Protein AF-A0A950LTI0-F1 (afdb_monomer_lite)

Foldseek 3Di:
DDKDFLVRVLVVQCPDPVLVPDDPVVSVVVSVVSSCCCCVPVVRMDDDDDDDDDDDDDDD

Secondary structure (DSSP, 8-state):
-EEEEHHHHHHHHTTSHHHHTS-HHHHHHHHHHHHHHHHHHHTTEEEE------------

Radius of gyration: 15.33 Å; chains: 1; bounding box: 49×16×28 Å

Sequence (60 aa):
MAGYDTESYSGLVQTHSDHLLLPPPQCERLVEAVRDAITRLGGGRLEYRYRTVLLYAHVQ

Structure (mmCIF, N/CA/C/O backbone):
data_AF-A0A950LTI0-F1
#
_entry.id   AF-A0A950LTI0-F1
#
loop_
_atom_site.group_PDB
_atom_site.id
_atom_site.type_symbol
_atom_site.label_atom_id
_atom_site.label_alt_id
_atom_site.label_comp_id
_atom_site.label_asym_id
_atom_site.label_entity_id
_atom_site.label_seq_id
_atom_site.pdbx_PDB_ins_code
_atom_site.Cartn_x
_atom_site.Cartn_y
_atom_site.Cartn_z
_atom_site.occupancy
_atom_site.B_iso_or_equiv
_atom_site.auth_seq_id
_atom_site.auth_comp_id
_atom_site.auth_asym_id
_atom_site.auth_atom_id
_atom_site.pdbx_PDB_model_num
ATOM 1 N N . MET A 1 1 ? -8.144 5.210 -13.141 1.00 77.25 1 MET A N 1
ATOM 2 C CA . MET A 1 1 ? -7.062 4.359 -12.599 1.00 77.25 1 MET A CA 1
ATOM 3 C C . MET A 1 1 ? -6.472 5.087 -11.411 1.00 77.25 1 MET A C 1
ATOM 5 O O . MET A 1 1 ? -6.473 6.311 -11.442 1.00 77.25 1 MET A O 1
ATOM 9 N N . ALA A 1 2 ? -6.061 4.369 -10.369 1.00 89.50 2 ALA A N 1
ATOM 10 C CA . ALA A 1 2 ? -5.273 4.948 -9.284 1.00 89.50 2 ALA A CA 1
ATOM 11 C C . ALA A 1 2 ? -3.789 4.733 -9.602 1.00 89.50 2 ALA A C 1
ATOM 13 O O . ALA A 1 2 ? -3.445 3.713 -10.207 1.00 89.50 2 ALA A O 1
ATOM 14 N N . GLY A 1 3 ? -2.947 5.697 -9.233 1.00 94.56 3 GLY A N 1
ATOM 15 C CA . GLY A 1 3 ? -1.519 5.683 -9.523 1.00 94.56 3 GLY A CA 1
ATOM 16 C C . GLY A 1 3 ? -0.718 6.253 -8.361 1.00 94.56 3 GLY A C 1
ATOM 17 O O . GLY A 1 3 ? -1.132 7.247 -7.768 1.00 94.56 3 GLY A O 1
ATOM 18 N N . TYR A 1 4 ? 0.410 5.621 -8.057 1.00 97.19 4 TYR A N 1
ATOM 19 C CA . TYR A 1 4 ? 1.332 6.032 -7.001 1.00 97.19 4 TYR A CA 1
ATOM 20 C C . TYR A 1 4 ? 2.776 5.858 -7.467 1.00 97.19 4 TYR A C 1
ATOM 22 O O . TYR A 1 4 ? 3.080 4.935 -8.229 1.00 97.19 4 TYR A O 1
ATOM 30 N N . ASP A 1 5 ? 3.667 6.718 -6.985 1.00 97.38 5 ASP A N 1
ATOM 31 C CA . ASP A 1 5 ? 5.098 6.419 -6.971 1.00 97.38 5 ASP A CA 1
ATOM 32 C C . ASP A 1 5 ? 5.451 5.489 -5.796 1.00 97.38 5 ASP A C 1
ATOM 34 O O . ASP A 1 5 ? 4.626 5.206 -4.915 1.00 97.38 5 ASP A O 1
ATOM 38 N N . THR A 1 6 ? 6.685 4.983 -5.808 1.00 97.44 6 THR A N 1
ATOM 39 C CA . THR A 1 6 ? 7.199 4.076 -4.777 1.00 97.44 6 THR A CA 1
ATOM 40 C C . THR A 1 6 ? 7.041 4.641 -3.363 1.00 97.44 6 THR A C 1
ATOM 42 O O . THR A 1 6 ? 6.582 3.921 -2.476 1.00 97.44 6 THR A O 1
ATOM 45 N N . GLU A 1 7 ? 7.398 5.908 -3.130 1.00 96.69 7 GLU A N 1
ATOM 46 C CA . GLU A 1 7 ? 7.360 6.492 -1.784 1.00 96.69 7 GLU A CA 1
ATOM 47 C C . GLU A 1 7 ? 5.926 6.637 -1.283 1.00 96.69 7 GLU A C 1
ATOM 49 O O . GLU A 1 7 ? 5.600 6.135 -0.205 1.00 96.69 7 GLU A O 1
ATOM 54 N N . SER A 1 8 ? 5.051 7.219 -2.102 1.00 97.38 8 SER A N 1
ATOM 55 C CA . SER A 1 8 ? 3.645 7.447 -1.778 1.00 97.38 8 SER A CA 1
ATOM 56 C C . SER A 1 8 ? 2.924 6.140 -1.455 1.00 97.38 8 SER A C 1
ATOM 58 O O . SER A 1 8 ? 2.196 6.065 -0.463 1.00 97.38 8 SER A O 1
ATOM 60 N N . TYR A 1 9 ? 3.143 5.082 -2.246 1.00 97.12 9 TYR A N 1
ATOM 61 C CA . TYR A 1 9 ? 2.508 3.792 -1.976 1.00 97.12 9 TYR A CA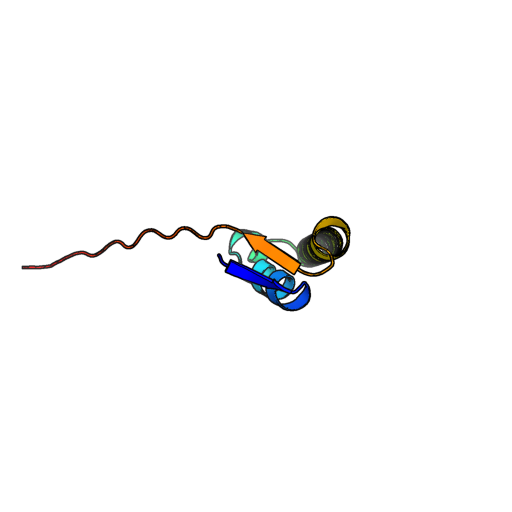 1
ATOM 62 C C . TYR A 1 9 ? 3.111 3.088 -0.757 1.00 97.12 9 TYR A C 1
ATOM 64 O O . TYR A 1 9 ? 2.379 2.504 0.038 1.00 97.12 9 TYR A O 1
ATOM 72 N N . SER A 1 10 ? 4.432 3.167 -0.566 1.00 96.12 10 SER A N 1
ATOM 73 C CA . SER A 1 10 ? 5.085 2.590 0.616 1.00 96.12 10 SER A CA 1
ATOM 74 C C . SER A 1 10 ? 4.636 3.261 1.923 1.00 96.12 10 SER A C 1
ATOM 76 O O . SER A 1 10 ? 4.506 2.592 2.947 1.00 96.12 10 SER A O 1
ATOM 78 N N . GLY A 1 11 ? 4.323 4.561 1.885 1.00 96.00 11 GLY A N 1
ATOM 79 C CA . GLY A 1 11 ? 3.682 5.276 2.988 1.00 96.00 11 GLY A CA 1
ATOM 80 C C . GLY A 1 11 ? 2.240 4.822 3.214 1.00 96.00 11 GLY A C 1
ATOM 81 O O . GLY A 1 11 ? 1.861 4.524 4.343 1.00 96.00 11 GLY A O 1
ATOM 82 N N . LEU A 1 12 ? 1.447 4.691 2.143 1.00 95.75 12 LEU A N 1
ATOM 83 C CA . LEU A 1 12 ? 0.064 4.205 2.226 1.00 95.75 12 LEU A CA 1
ATOM 84 C C . LEU A 1 12 ? -0.017 2.812 2.865 1.00 95.75 12 LEU A C 1
ATOM 86 O O . LEU A 1 12 ? -0.839 2.595 3.753 1.00 95.75 12 LEU A O 1
ATOM 90 N N . VAL A 1 13 ? 0.860 1.890 2.463 1.00 96.06 13 VAL A N 1
ATOM 91 C CA . VAL A 1 13 ? 0.916 0.517 2.990 1.00 96.06 13 VAL A CA 1
ATOM 92 C C . VAL A 1 13 ? 1.067 0.495 4.510 1.00 96.06 13 VAL A C 1
ATOM 94 O O . VAL A 1 13 ? 0.474 -0.359 5.159 1.00 96.06 13 VAL A O 1
ATOM 97 N N . GLN A 1 14 ? 1.773 1.453 5.106 1.00 95.62 14 GLN A N 1
ATOM 98 C CA . GLN A 1 14 ? 1.945 1.526 6.562 1.00 95.62 14 GLN A CA 1
ATOM 99 C C . GLN A 1 14 ? 0.670 1.943 7.313 1.00 95.62 14 GLN A C 1
ATOM 101 O O . GLN A 1 14 ? 0.608 1.805 8.530 1.00 95.62 14 GLN A O 1
ATOM 106 N N . THR A 1 15 ? -0.357 2.432 6.613 1.00 95.69 15 THR A N 1
ATOM 107 C CA . THR A 1 15 ? -1.642 2.827 7.217 1.00 95.69 15 THR A CA 1
ATOM 108 C C . THR A 1 15 ? -2.661 1.691 7.280 1.00 95.69 15 THR A C 1
ATOM 110 O O . THR A 1 15 ? -3.717 1.847 7.894 1.00 95.69 15 THR A O 1
ATOM 113 N N . HIS A 1 16 ? -2.380 0.549 6.645 1.00 96.31 16 HIS A N 1
ATOM 114 C CA . HIS A 1 16 ? -3.308 -0.574 6.634 1.00 96.31 16 HIS A CA 1
ATOM 115 C C . HIS A 1 16 ? -3.381 -1.226 8.017 1.00 96.31 16 HIS A C 1
ATOM 117 O O . HIS A 1 16 ? -2.365 -1.442 8.678 1.00 96.31 16 HIS A O 1
ATOM 123 N N . SER A 1 17 ? -4.597 -1.540 8.466 1.00 94.31 17 SER A N 1
ATOM 124 C CA . SER A 1 17 ? -4.847 -2.017 9.830 1.00 94.31 17 SER A CA 1
ATOM 125 C C . SER A 1 17 ? -4.109 -3.312 10.168 1.00 94.31 17 SER A C 1
ATOM 127 O O . SER A 1 17 ? -3.669 -3.489 11.296 1.00 94.31 17 SER A O 1
ATOM 129 N N . ASP A 1 18 ? -3.966 -4.214 9.201 1.00 94.50 18 ASP A N 1
ATOM 130 C CA . ASP A 1 18 ? -3.202 -5.455 9.333 1.00 94.50 18 ASP A CA 1
ATOM 131 C C . ASP A 1 18 ? -1.693 -5.200 9.447 1.00 94.50 18 ASP A C 1
ATOM 133 O O . ASP A 1 18 ? -1.016 -5.868 10.225 1.00 94.50 18 ASP A O 1
ATOM 137 N N . HIS A 1 19 ? -1.170 -4.198 8.742 1.00 95.75 19 HIS A N 1
ATOM 138 C CA . HIS A 1 19 ? 0.244 -3.829 8.809 1.00 95.75 19 HIS A CA 1
ATOM 139 C C . HIS A 1 19 ? 0.597 -3.059 10.087 1.00 95.75 19 HIS A C 1
ATOM 141 O O . HIS A 1 19 ? 1.674 -3.266 10.643 1.00 95.75 19 HIS A O 1
ATOM 147 N N . LEU A 1 20 ? -0.319 -2.231 10.602 1.00 93.50 20 LEU A N 1
ATOM 148 C CA . LEU A 1 20 ? -0.159 -1.533 11.885 1.00 93.50 20 LEU A CA 1
ATOM 149 C C . LEU A 1 20 ? -0.024 -2.492 13.078 1.00 93.50 20 LEU A C 1
ATOM 151 O O . LEU A 1 20 ? 0.549 -2.123 14.101 1.00 93.50 20 LEU A O 1
ATOM 155 N N . LEU A 1 21 ? -0.550 -3.715 12.960 1.00 95.75 21 LEU A N 1
ATOM 156 C CA . LEU A 1 21 ? -0.470 -4.744 14.000 1.00 95.75 21 LEU A CA 1
ATOM 157 C C . LEU A 1 21 ? 0.807 -5.595 13.916 1.00 95.75 21 LEU A C 1
ATOM 159 O O . LEU A 1 21 ? 1.047 -6.425 14.797 1.00 95.75 21 LEU A O 1
ATOM 163 N N . LEU A 1 22 ? 1.630 -5.417 12.879 1.00 96.62 22 LEU A N 1
ATOM 164 C CA . LEU A 1 22 ? 2.887 -6.145 12.748 1.00 96.62 22 LEU A CA 1
ATOM 165 C C . LEU A 1 22 ? 3.927 -5.634 13.759 1.00 96.62 22 LEU A C 1
ATOM 167 O O . LEU A 1 22 ? 4.036 -4.427 13.985 1.00 96.62 22 LEU A O 1
ATOM 171 N N . PRO A 1 23 ? 4.778 -6.518 14.314 1.00 97.31 23 PRO A N 1
ATOM 172 C CA . PRO A 1 23 ? 5.982 -6.086 15.013 1.00 97.31 23 PRO A CA 1
ATOM 173 C C . PRO A 1 23 ? 6.835 -5.172 14.111 1.00 97.31 23 PRO A C 1
ATOM 175 O O . PRO A 1 23 ? 6.970 -5.484 12.922 1.00 97.31 23 PRO A O 1
ATOM 178 N N . PRO A 1 24 ? 7.482 -4.113 14.641 1.00 95.38 24 PRO A N 1
ATOM 179 C CA . PRO A 1 24 ? 8.185 -3.125 13.814 1.00 95.38 24 PRO A CA 1
ATOM 180 C C . PRO A 1 24 ? 9.166 -3.723 12.789 1.00 95.38 24 PRO A C 1
ATOM 182 O O . PRO A 1 24 ? 9.042 -3.397 11.608 1.00 95.38 24 PRO A O 1
ATOM 185 N N . PRO A 1 25 ? 10.020 -4.712 13.139 1.00 97.56 25 PRO A N 1
ATOM 186 C CA . PRO A 1 25 ? 10.944 -5.304 12.168 1.00 97.56 25 PRO A CA 1
ATOM 187 C C . PRO A 1 25 ? 10.251 -6.056 11.024 1.00 97.56 25 PRO A C 1
ATOM 189 O O . PRO A 1 25 ? 10.850 -6.298 9.979 1.00 97.56 25 PRO A O 1
ATOM 192 N N . GLN A 1 26 ? 9.016 -6.522 11.230 1.00 97.50 26 GLN A N 1
ATOM 193 C CA . GLN A 1 26 ? 8.233 -7.182 10.185 1.00 97.50 26 GLN A CA 1
ATOM 194 C C . GLN A 1 26 ? 7.597 -6.153 9.250 1.00 97.50 26 GLN A C 1
ATOM 196 O O . GLN A 1 26 ? 7.629 -6.353 8.038 1.00 97.50 26 GLN A O 1
ATOM 201 N N . CYS A 1 27 ? 7.081 -5.051 9.804 1.00 96.81 27 CYS A N 1
ATOM 202 C CA . CYS A 1 27 ? 6.542 -3.940 9.023 1.00 96.81 27 CYS A CA 1
ATOM 203 C C . CYS A 1 27 ? 7.630 -3.307 8.140 1.00 96.81 27 CYS A C 1
ATOM 205 O O . CYS A 1 27 ? 7.422 -3.140 6.943 1.00 96.81 27 CYS A O 1
ATOM 207 N N . GLU A 1 28 ? 8.829 -3.080 8.682 1.00 96.88 28 GLU A N 1
ATOM 208 C CA . GLU A 1 28 ? 9.982 -2.577 7.920 1.00 96.88 28 GLU A CA 1
ATOM 209 C C . GLU A 1 28 ? 10.316 -3.479 6.722 1.00 96.88 28 GLU A C 1
ATOM 211 O O . GLU A 1 28 ? 10.400 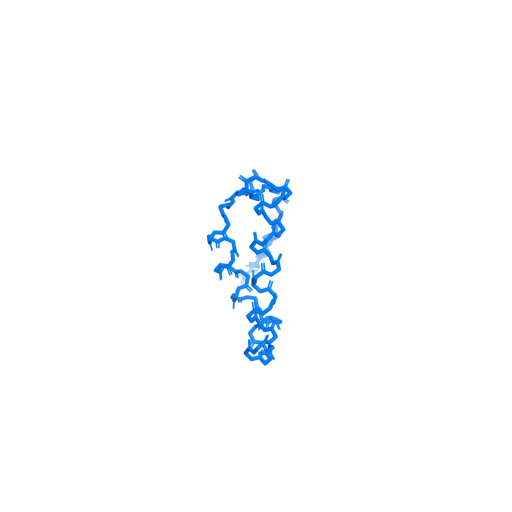-3.010 5.588 1.00 96.88 28 GLU A O 1
ATOM 216 N N . ARG A 1 29 ? 10.424 -4.799 6.937 1.00 98.19 29 ARG A N 1
ATOM 217 C CA . ARG A 1 29 ? 10.693 -5.751 5.843 1.00 98.19 29 ARG A CA 1
ATOM 218 C C . ARG A 1 29 ? 9.586 -5.779 4.795 1.00 98.19 29 ARG A C 1
ATOM 220 O O . ARG A 1 29 ? 9.879 -5.947 3.614 1.00 98.19 29 ARG A O 1
ATOM 227 N N . LEU A 1 30 ? 8.330 -5.651 5.216 1.00 97.44 30 LEU A N 1
ATOM 228 C CA . LEU A 1 30 ? 7.194 -5.573 4.305 1.00 97.44 30 LEU A CA 1
ATOM 229 C C . LEU A 1 30 ? 7.278 -4.314 3.434 1.00 97.44 30 LEU A C 1
ATOM 231 O O . LEU A 1 30 ? 7.129 -4.406 2.218 1.00 97.44 30 LEU A O 1
ATOM 235 N N . VAL A 1 31 ? 7.533 -3.157 4.046 1.00 97.56 31 VAL A N 1
ATOM 236 C CA . VAL A 1 31 ? 7.652 -1.876 3.341 1.00 97.56 31 VAL A CA 1
ATOM 237 C C . VAL A 1 31 ? 8.790 -1.925 2.324 1.00 97.56 31 VAL A C 1
ATOM 239 O O . VAL A 1 31 ? 8.570 -1.568 1.168 1.00 97.56 31 VAL A O 1
ATOM 242 N N . GLU A 1 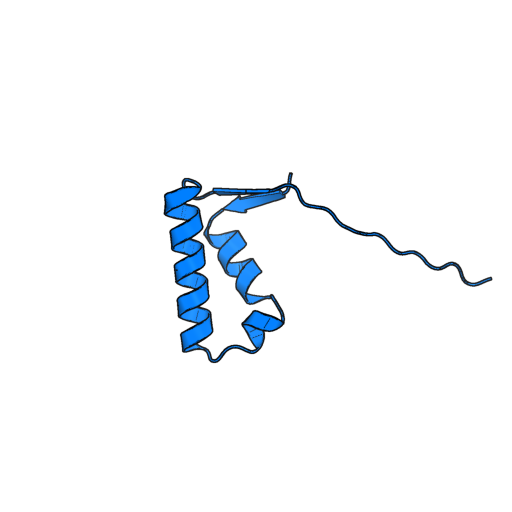32 ? 9.961 -2.440 2.703 1.00 98.19 32 GLU A N 1
ATOM 243 C CA . GLU A 1 32 ? 11.087 -2.608 1.775 1.00 98.19 32 GLU A CA 1
ATOM 244 C C . GLU A 1 32 ? 10.752 -3.565 0.626 1.00 98.19 32 GLU A C 1
ATOM 246 O O . GLU A 1 32 ? 10.978 -3.240 -0.539 1.00 98.19 32 GLU A O 1
ATOM 251 N N . ALA A 1 33 ? 10.105 -4.700 0.909 1.00 98.06 33 ALA A N 1
ATOM 252 C CA . ALA A 1 33 ? 9.680 -5.630 -0.136 1.00 98.06 33 ALA A CA 1
ATOM 253 C C . ALA A 1 33 ? 8.687 -4.990 -1.126 1.00 98.06 33 ALA A C 1
ATOM 255 O O . ALA A 1 33 ? 8.757 -5.239 -2.332 1.00 98.06 33 ALA A O 1
ATOM 256 N N . VAL A 1 34 ? 7.777 -4.138 -0.641 1.00 97.25 34 VAL A N 1
ATOM 257 C CA . VAL A 1 34 ? 6.860 -3.370 -1.496 1.00 97.25 34 VAL A CA 1
ATOM 258 C C . VAL A 1 34 ? 7.623 -2.346 -2.339 1.00 97.25 34 VAL A C 1
ATOM 260 O O . VAL A 1 34 ? 7.369 -2.251 -3.544 1.00 97.25 34 VAL A O 1
ATOM 263 N N . ARG A 1 35 ? 8.570 -1.602 -1.746 1.00 98.00 35 ARG A N 1
ATOM 264 C CA . ARG A 1 35 ? 9.404 -0.626 -2.472 1.00 98.00 35 ARG A CA 1
ATOM 265 C C . ARG A 1 35 ? 10.175 -1.297 -3.608 1.00 98.00 35 ARG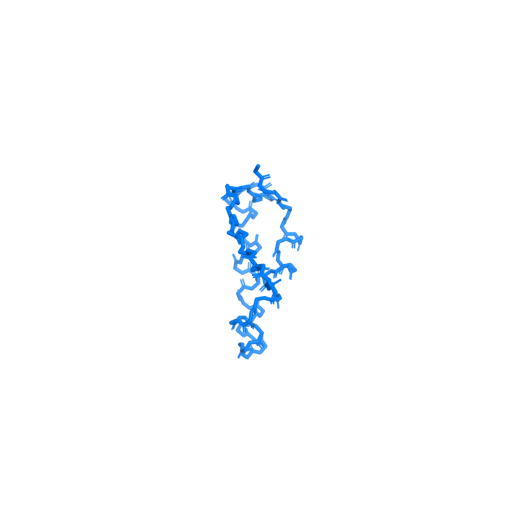 A C 1
ATOM 267 O O . ARG A 1 35 ? 10.151 -0.810 -4.744 1.00 98.00 35 ARG A O 1
ATOM 274 N N . ASP A 1 36 ? 10.792 -2.437 -3.318 1.00 98.12 36 ASP A N 1
ATOM 275 C CA . ASP A 1 36 ? 11.533 -3.240 -4.287 1.00 98.12 36 ASP A CA 1
ATOM 276 C C . ASP A 1 36 ? 10.634 -3.744 -5.415 1.00 98.12 36 ASP A C 1
ATOM 278 O O . ASP A 1 36 ? 10.999 -3.645 -6.589 1.00 98.12 36 ASP A O 1
ATOM 282 N N . ALA A 1 37 ? 9.441 -4.246 -5.089 1.00 97.31 37 ALA A N 1
ATOM 283 C CA . ALA A 1 37 ? 8.498 -4.743 -6.084 1.00 97.31 37 ALA A CA 1
ATOM 284 C C . ALA A 1 37 ? 8.055 -3.638 -7.055 1.00 97.31 37 ALA A C 1
ATOM 286 O O . ALA A 1 37 ? 8.095 -3.838 -8.271 1.00 97.31 37 ALA A O 1
ATOM 287 N N . ILE A 1 38 ? 7.687 -2.458 -6.546 1.00 96.75 38 ILE A N 1
ATOM 288 C CA . ILE A 1 38 ? 7.255 -1.324 -7.381 1.00 96.75 38 ILE A CA 1
ATOM 289 C C . ILE A 1 38 ? 8.407 -0.823 -8.252 1.00 96.75 38 ILE A C 1
ATOM 291 O O . ILE A 1 38 ? 8.228 -0.565 -9.443 1.00 96.75 38 ILE A O 1
ATOM 295 N N . THR A 1 39 ? 9.609 -0.732 -7.686 1.00 96.94 39 THR A N 1
ATOM 296 C CA . THR A 1 39 ? 10.789 -0.259 -8.414 1.00 96.94 39 THR A CA 1
ATOM 297 C C . THR A 1 39 ? 11.185 -1.235 -9.521 1.00 96.94 39 THR A C 1
ATOM 299 O O . THR A 1 39 ? 11.364 -0.826 -10.667 1.00 96.94 39 THR A O 1
ATOM 302 N N . ARG A 1 40 ? 11.270 -2.536 -9.214 1.00 97.19 40 ARG A N 1
ATOM 303 C CA . ARG A 1 40 ? 11.741 -3.562 -10.157 1.00 97.19 40 ARG A CA 1
ATOM 304 C C . ARG A 1 40 ? 10.716 -3.945 -11.218 1.00 97.19 40 ARG A C 1
ATOM 306 O O . ARG A 1 40 ? 11.109 -4.210 -12.348 1.00 97.19 40 ARG A O 1
ATOM 313 N N . LEU A 1 41 ? 9.437 -4.039 -10.856 1.00 94.69 41 LEU A N 1
ATOM 314 C CA . LEU A 1 41 ? 8.389 -4.529 -11.760 1.00 94.69 41 LEU A CA 1
ATOM 315 C C . LEU A 1 41 ? 7.624 -3.388 -12.433 1.00 94.69 41 LEU A C 1
ATOM 317 O O . LEU A 1 41 ? 7.224 -3.519 -13.585 1.00 94.69 41 LEU A O 1
ATOM 321 N N . GLY A 1 42 ? 7.418 -2.283 -11.716 1.00 90.44 42 GLY A N 1
ATOM 322 C CA . GLY A 1 42 ? 6.636 -1.133 -12.174 1.00 90.44 42 GLY A CA 1
ATOM 323 C C . GLY A 1 42 ? 7.472 0.058 -12.641 1.00 90.44 42 GLY A C 1
ATOM 324 O O . GLY A 1 42 ? 6.913 1.099 -12.977 1.00 90.44 42 GLY A O 1
ATOM 325 N N . GLY A 1 43 ? 8.807 -0.044 -12.628 1.00 95.81 43 GLY A N 1
ATOM 326 C CA . GLY A 1 43 ? 9.688 1.073 -12.983 1.00 95.81 43 GLY A CA 1
ATOM 327 C C . GLY A 1 43 ? 9.527 2.280 -12.053 1.00 95.81 43 GLY A C 1
ATOM 328 O O . GLY A 1 43 ? 9.648 3.420 -12.493 1.00 95.81 43 GLY A O 1
ATOM 329 N N . GLY A 1 44 ? 9.194 2.037 -10.781 1.00 96.00 44 GLY A N 1
ATOM 330 C CA . GLY A 1 44 ? 8.970 3.083 -9.779 1.00 96.00 44 GLY A CA 1
ATOM 331 C C . GLY A 1 44 ? 7.545 3.643 -9.745 1.00 96.00 44 GLY A C 1
ATOM 332 O O . GLY A 1 44 ? 7.284 4.599 -9.015 1.00 96.00 44 GLY A O 1
ATOM 333 N N . ARG A 1 45 ? 6.614 3.063 -10.513 1.00 97.00 45 ARG A N 1
ATOM 334 C CA . ARG A 1 45 ? 5.193 3.431 -10.500 1.00 97.00 45 ARG A CA 1
ATOM 335 C C . ARG A 1 45 ? 4.313 2.208 -10.309 1.00 97.00 45 ARG A C 1
ATOM 337 O O . ARG A 1 45 ? 4.542 1.154 -10.894 1.00 97.00 45 ARG A O 1
ATOM 344 N N . LEU A 1 46 ? 3.264 2.376 -9.515 1.00 96.38 46 LEU A N 1
ATOM 345 C CA . LEU A 1 46 ? 2.192 1.406 -9.368 1.00 96.38 46 LEU A CA 1
ATOM 346 C C . LEU A 1 46 ? 0.911 1.995 -9.946 1.00 96.38 46 LEU A C 1
ATOM 348 O O . LEU A 1 46 ? 0.466 3.057 -9.517 1.00 96.38 46 LEU A O 1
ATOM 352 N N . GLU A 1 47 ? 0.288 1.272 -10.872 1.00 95.62 47 GLU A N 1
ATOM 353 C CA . GLU A 1 47 ? -0.994 1.649 -11.458 1.00 95.62 47 GLU A CA 1
ATOM 354 C C . GLU A 1 47 ? -1.975 0.486 -11.379 1.00 95.62 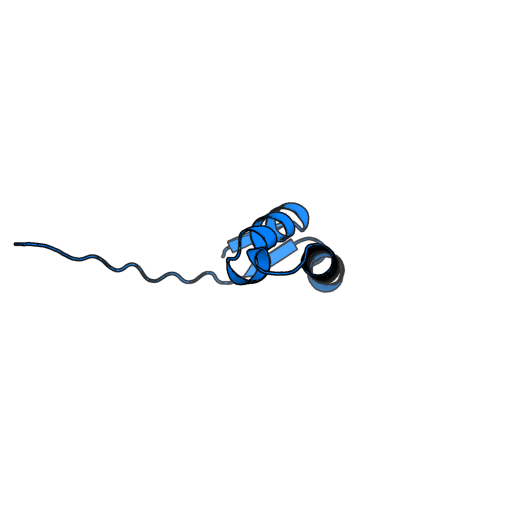47 GLU A C 1
ATOM 356 O O . GLU A 1 47 ? -1.654 -0.651 -11.724 1.00 95.62 47 GLU A O 1
ATOM 361 N N . TYR A 1 48 ? -3.194 0.764 -10.919 1.00 92.44 48 TYR A N 1
ATOM 362 C CA . TYR A 1 48 ? -4.220 -0.264 -10.796 1.00 92.44 48 TYR A CA 1
ATOM 363 C C . TYR A 1 48 ? -5.632 0.296 -10.965 1.00 92.44 48 TYR A C 1
ATOM 365 O O . TYR A 1 48 ? -5.922 1.493 -10.821 1.00 92.44 48 TYR A O 1
ATOM 373 N N . ARG A 1 49 ? -6.564 -0.600 -11.294 1.00 96.00 49 ARG A N 1
ATOM 374 C CA . ARG A 1 49 ? -7.987 -0.271 -11.343 1.00 96.00 49 ARG A CA 1
ATOM 375 C C . ARG A 1 49 ? -8.552 -0.278 -9.927 1.00 96.00 49 ARG A C 1
ATOM 377 O O . ARG A 1 49 ? -8.909 -1.327 -9.404 1.00 96.00 49 ARG A O 1
ATOM 384 N N . TYR A 1 50 ? -8.688 0.905 -9.346 1.00 91.56 50 TYR A N 1
ATOM 385 C CA . TYR A 1 50 ? -9.414 1.081 -8.096 1.00 91.56 50 TYR A CA 1
ATOM 386 C C . TYR A 1 50 ? -10.925 0.900 -8.305 1.00 91.56 50 TYR A C 1
ATOM 388 O O . TYR A 1 50 ? -11.493 1.374 -9.294 1.00 91.56 50 TYR A O 1
ATOM 396 N N . ARG A 1 51 ? -11.569 0.193 -7.375 1.00 94.19 51 ARG A N 1
ATOM 397 C CA . ARG A 1 51 ? -13.025 0.057 -7.273 1.00 94.19 51 ARG A CA 1
ATOM 398 C C . ARG A 1 51 ? -13.415 0.33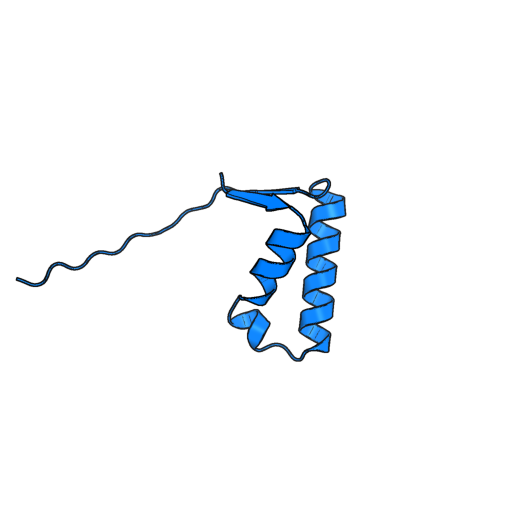8 -5.829 1.00 94.19 51 ARG A C 1
ATOM 400 O O . ARG A 1 51 ? -12.742 -0.131 -4.920 1.00 94.19 51 ARG A O 1
ATOM 407 N N . THR A 1 52 ? -14.501 1.073 -5.640 1.00 93.19 52 THR A N 1
ATOM 408 C CA . THR A 1 52 ? -15.060 1.374 -4.321 1.00 93.19 52 THR A CA 1
ATOM 409 C C . THR A 1 52 ? -16.555 1.094 -4.316 1.00 93.19 52 THR A C 1
ATOM 411 O O . THR A 1 52 ? -17.190 1.117 -5.374 1.00 93.19 52 THR A O 1
ATOM 414 N N . VAL A 1 53 ? -17.100 0.803 -3.138 1.00 95.81 53 VAL A N 1
ATOM 415 C CA . VAL A 1 53 ? -18.531 0.582 -2.918 1.00 95.81 53 VAL A CA 1
ATOM 416 C C . VAL A 1 53 ? -19.040 1.726 -2.055 1.00 95.81 53 VAL A C 1
ATOM 418 O O . VAL A 1 53 ? -18.594 1.897 -0.924 1.00 95.81 53 VAL A O 1
ATOM 421 N N . LEU A 1 54 ? -19.970 2.510 -2.594 1.00 94.81 54 LEU A N 1
ATOM 422 C CA . LEU A 1 54 ? -20.656 3.557 -1.849 1.00 94.81 54 LEU A CA 1
ATOM 423 C C . LEU A 1 54 ? -21.962 2.989 -1.292 1.00 94.81 54 LEU A C 1
ATOM 425 O O . LEU A 1 54 ? -22.844 2.603 -2.057 1.00 94.81 54 LEU A O 1
ATOM 429 N N . LEU A 1 55 ? -22.076 2.948 0.033 1.00 93.44 55 LEU A N 1
ATOM 430 C CA . LEU A 1 55 ? -23.304 2.586 0.735 1.00 93.44 55 LEU A CA 1
ATOM 431 C C . LEU A 1 55 ? -23.916 3.863 1.314 1.00 93.44 55 LEU A C 1
ATOM 433 O O . LEU A 1 55 ? -23.240 4.593 2.035 1.00 93.44 55 LEU A O 1
ATOM 437 N N . TYR A 1 56 ? -25.183 4.131 1.004 1.00 93.38 56 TYR A N 1
ATOM 438 C CA . TYR A 1 56 ? -25.948 5.216 1.613 1.00 93.38 56 TYR A CA 1
ATOM 439 C C . TYR A 1 56 ? -27.188 4.638 2.298 1.00 93.38 56 TYR A C 1
ATOM 441 O O . TYR A 1 56 ? -27.797 3.692 1.799 1.00 93.38 56 TYR A O 1
ATOM 449 N N . ALA A 1 57 ? -27.554 5.203 3.445 1.00 89.62 57 ALA A N 1
ATOM 450 C CA . ALA A 1 57 ? -28.784 4.884 4.156 1.00 89.62 57 ALA A CA 1
ATOM 451 C C . ALA A 1 57 ? -29.623 6.159 4.261 1.00 89.62 57 ALA A C 1
ATOM 453 O O . ALA A 1 57 ? -29.088 7.231 4.540 1.00 89.62 57 ALA A O 1
ATOM 454 N N . HIS A 1 58 ? -30.927 6.043 4.027 1.00 87.06 58 HIS A N 1
ATOM 455 C CA . HIS A 1 58 ? -31.877 7.132 4.223 1.00 87.06 58 HIS A CA 1
ATOM 456 C C . HIS A 1 58 ? -32.757 6.785 5.421 1.00 87.06 58 HIS A C 1
ATOM 458 O O . HIS A 1 58 ? -33.402 5.737 5.424 1.00 87.06 58 HIS A O 1
ATOM 464 N N . VAL A 1 59 ? -32.780 7.652 6.430 1.00 80.44 59 VAL A N 1
ATOM 465 C CA . VAL A 1 59 ? -33.702 7.539 7.567 1.00 80.44 59 VAL A CA 1
ATOM 466 C C . VAL A 1 59 ? -34.920 8.401 7.243 1.00 80.44 59 VAL A C 1
ATOM 468 O O . VAL A 1 59 ? -34.752 9.564 6.879 1.00 80.44 59 VAL A O 1
ATOM 471 N N . GLN A 1 60 ? -36.114 7.805 7.278 1.00 65.81 60 GLN A N 1
ATOM 472 C CA . GLN A 1 60 ? -37.383 8.534 7.169 1.00 65.81 60 GLN A CA 1
ATOM 473 C C . GLN A 1 60 ? -37.803 9.087 8.527 1.00 65.81 60 GLN A C 1
ATOM 475 O O . GLN A 1 60 ? -37.572 8.379 9.534 1.00 65.81 60 GLN A O 1
#

pLDDT: mean 94.54, std 5.32, range [65.81, 98.19]